Protein AF-A0A7S1V6D3-F1 (afdb_monomer_lite)

Secondary structure (DSSP, 8-state):
--------PPSS-EEEEEE-TTT--EEEEETTSEEEEEEEEEPP--TT---SS---SEEEEEEEEEEGGGT------S-S----PPP-GGGEEEEE-TT-EEEEEETTEEEEEE------S-TT--S----PBPEEEEEEE-SS------------

pLDDT: mean 76.85, std 17.35, range [40.28, 95.44]

Structure (mmCIF, N/CA/C/O backbone):
data_AF-A0A7S1V6D3-F1
#
_entry.id   AF-A0A7S1V6D3-F1
#
loop_
_atom_site.group_PDB
_atom_site.id
_atom_site.type_symbol
_atom_site.label_atom_id
_atom_site.label_alt_id
_atom_site.label_comp_id
_atom_site.label_asym_id
_atom_site.label_entity_id
_atom_site.label_seq_id
_atom_site.pdbx_PDB_ins_code
_atom_site.Cartn_x
_atom_site.Cartn_y
_atom_site.Cartn_z
_atom_site.occupancy
_atom_site.B_iso_or_equiv
_atom_site.auth_seq_id
_atom_site.auth_comp_id
_atom_site.auth_asym_id
_atom_site.auth_atom_id
_atom_site.pdbx_PDB_model_num
ATOM 1 N N . ARG A 1 1 ? 7.021 -23.558 -16.558 1.00 57.34 1 ARG A N 1
ATOM 2 C CA . ARG A 1 1 ? 8.152 -23.437 -15.603 1.00 57.34 1 ARG A CA 1
ATOM 3 C C . ARG A 1 1 ? 7.792 -22.317 -14.635 1.00 57.34 1 ARG A C 1
ATOM 5 O O . ARG A 1 1 ? 7.574 -21.211 -15.111 1.00 57.34 1 ARG A O 1
ATOM 12 N N . VAL A 1 2 ? 7.619 -22.604 -13.343 1.00 55.53 2 VAL A N 1
ATOM 13 C CA . VAL A 1 2 ? 7.344 -21.569 -12.330 1.00 55.53 2 VAL A CA 1
ATOM 14 C C . VAL A 1 2 ? 8.683 -20.955 -11.938 1.00 55.53 2 VAL A C 1
ATOM 16 O O . VAL A 1 2 ? 9.587 -21.674 -11.524 1.00 55.53 2 VAL A O 1
ATOM 19 N N . THR A 1 3 ? 8.836 -19.651 -12.134 1.00 59.78 3 THR A N 1
ATOM 20 C CA . THR A 1 3 ? 9.992 -18.910 -11.628 1.00 59.78 3 THR A CA 1
ATOM 21 C C . THR A 1 3 ? 9.605 -18.365 -10.264 1.00 59.78 3 THR A C 1
ATOM 23 O O . THR A 1 3 ? 8.738 -17.499 -10.181 1.00 59.78 3 THR A O 1
ATOM 26 N N . LEU A 1 4 ? 10.211 -18.899 -9.206 1.00 64.56 4 LEU A N 1
ATOM 27 C CA . LEU A 1 4 ? 10.050 -18.356 -7.861 1.00 64.56 4 LEU A CA 1
ATOM 28 C C . LEU A 1 4 ? 10.872 -17.071 -7.746 1.00 64.56 4 LEU A C 1
ATOM 30 O O . LEU A 1 4 ? 11.988 -16.991 -8.262 1.00 64.56 4 LEU A O 1
ATOM 34 N N . GLN A 1 5 ? 10.300 -16.060 -7.101 1.00 69.81 5 GLN A N 1
ATOM 35 C CA . GLN A 1 5 ? 10.986 -14.821 -6.766 1.00 69.81 5 GLN A CA 1
ATOM 36 C C . GLN A 1 5 ? 10.886 -14.608 -5.268 1.00 69.81 5 GLN A C 1
ATOM 38 O O . GLN A 1 5 ? 9.794 -14.672 -4.707 1.00 69.81 5 GLN A O 1
ATOM 43 N N . THR A 1 6 ? 12.027 -14.334 -4.652 1.00 74.44 6 THR A N 1
ATOM 44 C CA . THR A 1 6 ? 12.107 -14.011 -3.232 1.00 74.44 6 THR A CA 1
ATOM 45 C C . THR A 1 6 ? 12.180 -12.499 -3.079 1.00 74.44 6 THR A C 1
ATOM 47 O O . THR A 1 6 ? 12.893 -11.824 -3.825 1.00 74.44 6 THR A O 1
ATOM 50 N N . LEU A 1 7 ? 11.404 -11.975 -2.137 1.00 78.88 7 LEU A N 1
ATOM 51 C CA . LEU A 1 7 ? 11.513 -10.611 -1.653 1.00 78.88 7 LEU A CA 1
ATOM 52 C C . LEU A 1 7 ? 11.984 -10.689 -0.205 1.00 78.88 7 LEU A C 1
ATOM 54 O O . LEU A 1 7 ? 11.251 -11.196 0.644 1.00 78.88 7 LEU A O 1
ATOM 58 N N . ASP A 1 8 ? 13.175 -10.168 0.059 1.00 80.19 8 ASP A N 1
ATOM 59 C CA . ASP A 1 8 ? 13.669 -10.044 1.422 1.00 80.19 8 ASP A CA 1
ATOM 60 C C . ASP A 1 8 ? 13.019 -8.823 2.065 1.00 80.19 8 ASP A C 1
ATOM 62 O O . ASP A 1 8 ? 13.244 -7.671 1.677 1.00 80.19 8 ASP A O 1
ATOM 66 N N . VAL A 1 9 ? 12.154 -9.098 3.034 1.00 83.06 9 VAL A N 1
ATOM 67 C CA . VAL A 1 9 ? 11.541 -8.080 3.876 1.00 83.06 9 VAL A CA 1
ATOM 68 C C . VAL A 1 9 ? 12.320 -7.988 5.192 1.00 83.06 9 VAL A C 1
ATOM 70 O O . VAL A 1 9 ? 12.867 -8.989 5.648 1.00 83.06 9 VAL A O 1
ATOM 73 N N . PRO A 1 10 ? 12.403 -6.801 5.806 1.00 81.56 10 PRO A N 1
ATOM 74 C CA . PRO A 1 10 ? 13.041 -6.632 7.108 1.00 81.56 10 PRO A CA 1
ATOM 75 C C . PRO A 1 10 ? 12.409 -7.508 8.180 1.00 81.56 10 PRO A C 1
ATOM 77 O O . PRO A 1 10 ? 11.223 -7.837 8.098 1.00 81.56 10 PRO A O 1
ATOM 80 N N . ASP A 1 11 ? 13.184 -7.769 9.230 1.00 80.19 11 ASP A N 1
ATOM 81 C CA . ASP A 1 11 ? 12.716 -8.492 10.404 1.00 80.19 11 ASP A CA 1
ATOM 82 C C . ASP A 1 11 ? 11.461 -7.836 10.995 1.00 80.19 11 ASP A C 1
ATOM 84 O O . ASP A 1 11 ? 11.414 -6.634 11.275 1.00 80.19 11 ASP A O 1
ATOM 88 N N . GLY A 1 12 ? 10.423 -8.648 11.174 1.00 84.94 12 GLY A N 1
ATOM 89 C CA . GLY A 1 12 ? 9.137 -8.214 11.695 1.00 84.94 12 GLY A CA 1
ATOM 90 C C . GLY A 1 12 ? 8.020 -9.187 11.342 1.00 84.94 12 GLY A C 1
ATOM 91 O O . GLY A 1 12 ? 8.140 -10.020 10.446 1.00 84.94 12 GLY A O 1
ATOM 92 N N . VAL A 1 13 ? 6.901 -9.074 12.054 1.00 90.94 13 VAL A N 1
ATOM 93 C CA . VAL A 1 13 ? 5.711 -9.881 11.768 1.00 90.94 13 VAL A CA 1
ATOM 94 C C . VAL A 1 13 ? 4.920 -9.197 10.659 1.00 90.94 13 VAL A C 1
ATOM 96 O O . VAL A 1 13 ? 4.247 -8.195 10.908 1.00 90.94 13 VAL A O 1
ATOM 99 N N . VAL A 1 14 ? 5.011 -9.725 9.438 1.00 91.50 14 VAL A N 1
ATOM 100 C CA . VAL A 1 14 ? 4.145 -9.315 8.326 1.00 91.50 14 VAL A CA 1
ATOM 101 C C . VAL A 1 14 ? 2.735 -9.826 8.605 1.00 91.50 14 VAL A C 1
ATOM 103 O O . VAL A 1 14 ? 2.521 -11.027 8.740 1.00 91.50 14 VAL A O 1
ATOM 106 N N . VAL A 1 15 ? 1.775 -8.908 8.696 1.00 92.31 15 VAL A N 1
ATOM 107 C CA . VAL A 1 15 ? 0.359 -9.221 8.944 1.00 92.31 15 VAL A CA 1
ATOM 108 C C . VAL A 1 15 ? -0.474 -9.176 7.676 1.00 92.31 15 VAL A C 1
ATOM 110 O O . VAL A 1 15 ? -1.540 -9.769 7.640 1.00 92.31 15 VAL A O 1
ATOM 113 N N . ARG A 1 16 ? -0.008 -8.486 6.628 1.00 91.88 16 ARG A N 1
ATOM 114 C CA . ARG A 1 16 ? -0.698 -8.445 5.337 1.00 91.88 16 ARG A CA 1
ATOM 115 C C . ARG A 1 16 ? 0.298 -8.268 4.204 1.00 91.88 16 ARG A C 1
ATOM 117 O O . ARG A 1 16 ? 1.190 -7.425 4.286 1.00 91.88 16 ARG A O 1
ATOM 124 N N . LEU A 1 17 ? 0.092 -9.015 3.124 1.00 92.25 17 LEU A N 1
ATOM 125 C CA . LEU A 1 17 ? 0.798 -8.839 1.861 1.00 92.25 17 LEU A CA 1
ATOM 126 C C . LEU A 1 17 ? -0.218 -8.541 0.758 1.00 92.25 17 LEU A C 1
ATOM 128 O O . LEU A 1 17 ? -1.249 -9.206 0.653 1.00 92.25 17 LEU A O 1
ATOM 132 N N . PHE A 1 18 ? 0.074 -7.547 -0.070 1.00 92.44 18 PHE A N 1
ATOM 133 C CA . PHE A 1 18 ? -0.754 -7.175 -1.210 1.00 92.44 18 PHE A CA 1
ATOM 134 C C . PHE A 1 18 ? 0.120 -6.969 -2.446 1.00 92.44 18 PHE A C 1
ATOM 136 O O . PHE A 1 18 ? 1.219 -6.431 -2.344 1.00 92.44 18 PHE A O 1
ATOM 143 N N . SER A 1 19 ? -0.371 -7.368 -3.620 1.00 91.12 19 SER A N 1
ATOM 144 C CA . SER A 1 19 ? 0.276 -7.072 -4.898 1.00 91.12 19 SER A CA 1
ATOM 145 C C . SER A 1 19 ? -0.739 -6.517 -5.887 1.00 91.12 19 SER A C 1
ATOM 147 O O . SER A 1 19 ? -1.814 -7.089 -6.080 1.00 91.12 19 SER A O 1
ATOM 149 N N . HIS A 1 20 ? -0.403 -5.396 -6.521 1.00 90.31 20 HIS A N 1
ATOM 150 C CA . HIS A 1 20 ? -1.247 -4.814 -7.550 1.00 90.31 20 HIS A CA 1
ATOM 151 C C . HIS A 1 20 ? -1.080 -5.577 -8.875 1.00 90.31 20 HIS A C 1
ATOM 153 O O . HIS A 1 20 ? 0.023 -5.606 -9.419 1.00 90.31 20 HIS A O 1
ATOM 159 N N . PRO A 1 21 ? -2.157 -6.090 -9.494 1.00 85.94 21 PRO A N 1
ATOM 160 C CA . PRO A 1 21 ? -2.048 -6.954 -10.674 1.00 85.94 21 PRO A CA 1
ATOM 161 C C . PRO A 1 21 ? -1.514 -6.243 -11.930 1.00 85.94 21 PRO A C 1
ATOM 163 O O . PRO A 1 21 ? -0.883 -6.872 -12.769 1.00 85.94 21 PRO A O 1
ATOM 166 N N . GLY A 1 22 ? -1.770 -4.937 -12.073 1.00 85.44 22 GLY A N 1
ATOM 167 C CA . GLY A 1 22 ? -1.312 -4.137 -13.221 1.00 85.44 22 GLY A CA 1
ATOM 168 C C . GLY A 1 22 ? 0.126 -3.612 -13.115 1.00 85.44 22 GLY A C 1
ATOM 169 O O . GLY A 1 22 ? 0.916 -3.809 -14.027 1.00 85.44 22 GLY A O 1
ATOM 170 N N . THR A 1 23 ? 0.471 -2.926 -12.021 1.00 84.88 23 THR A N 1
ATOM 171 C CA . THR A 1 23 ? 1.803 -2.334 -11.801 1.00 84.88 23 THR A CA 1
ATOM 172 C C . THR A 1 23 ? 2.814 -3.306 -11.190 1.00 84.88 23 THR A C 1
ATOM 174 O O . THR A 1 23 ? 4.004 -3.014 -11.179 1.00 84.88 23 THR A O 1
ATOM 177 N N . GLY A 1 24 ? 2.352 -4.430 -10.631 1.00 86.19 24 GLY A N 1
ATOM 178 C CA . GLY A 1 24 ? 3.170 -5.378 -9.878 1.00 86.19 24 GLY A CA 1
ATOM 179 C C . GLY A 1 24 ? 3.701 -4.839 -8.544 1.00 86.19 24 GLY A C 1
ATOM 180 O O . GLY A 1 24 ? 4.481 -5.529 -7.900 1.00 86.19 24 GLY A O 1
ATOM 181 N N . LEU A 1 25 ? 3.283 -3.641 -8.112 1.00 89.69 25 LEU A N 1
ATOM 182 C CA . LEU A 1 25 ? 3.631 -3.062 -6.811 1.00 89.69 25 LEU A CA 1
ATOM 183 C C . LEU A 1 25 ? 3.277 -4.037 -5.686 1.00 89.69 25 LEU A C 1
ATOM 185 O O . LEU A 1 25 ? 2.115 -4.426 -5.564 1.00 89.69 25 LEU A O 1
ATOM 189 N N . VAL A 1 26 ? 4.254 -4.385 -4.855 1.00 92.56 26 VAL A N 1
ATOM 190 C CA . VAL A 1 26 ? 4.052 -5.192 -3.648 1.00 92.56 26 VAL A CA 1
ATOM 191 C C . VAL A 1 26 ? 4.018 -4.282 -2.429 1.00 92.56 26 VAL A C 1
ATOM 193 O O . VAL A 1 26 ? 4.784 -3.327 -2.336 1.00 92.56 26 VAL A O 1
ATOM 196 N N . VAL A 1 27 ? 3.127 -4.579 -1.490 1.00 93.94 27 VAL A N 1
ATOM 197 C CA . VAL A 1 27 ? 2.996 -3.881 -0.211 1.00 93.94 27 VAL A CA 1
ATOM 198 C C . VAL A 1 27 ? 3.001 -4.910 0.908 1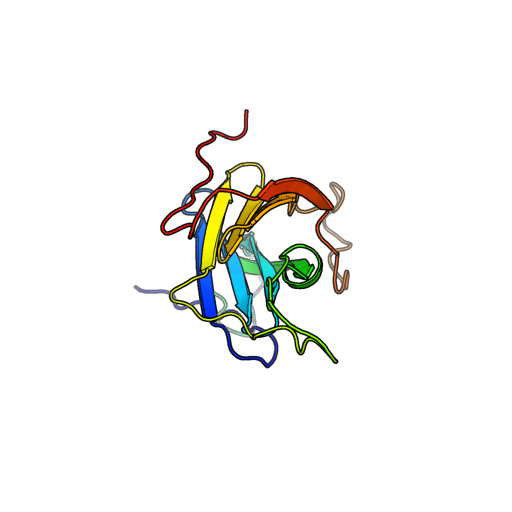.00 93.94 27 VAL A C 1
ATOM 200 O O . VAL A 1 27 ? 2.191 -5.837 0.893 1.00 93.94 27 VAL A O 1
ATOM 203 N N . ALA A 1 28 ? 3.894 -4.735 1.876 1.00 93.81 28 ALA A N 1
ATOM 204 C CA . ALA A 1 28 ? 3.952 -5.520 3.101 1.00 93.81 28 ALA A CA 1
ATOM 205 C C . ALA A 1 28 ? 3.575 -4.631 4.289 1.00 93.81 28 ALA A C 1
ATOM 207 O O . ALA A 1 28 ? 4.208 -3.601 4.516 1.00 93.81 28 ALA A O 1
ATOM 208 N N . MET A 1 29 ? 2.553 -5.031 5.040 1.00 93.00 29 MET A N 1
ATOM 209 C CA . MET A 1 29 ? 2.161 -4.393 6.293 1.00 93.00 29 MET A CA 1
ATOM 210 C C . MET A 1 29 ? 2.622 -5.239 7.463 1.00 93.00 29 MET A C 1
ATOM 212 O O . MET A 1 29 ? 2.412 -6.453 7.490 1.00 93.00 29 MET A O 1
ATOM 216 N N . PHE A 1 30 ? 3.210 -4.579 8.444 1.00 92.56 30 PHE A N 1
ATOM 217 C CA . PHE A 1 30 ? 3.779 -5.181 9.633 1.00 92.56 30 PHE A CA 1
ATOM 218 C C . PHE A 1 30 ? 2.875 -4.940 10.845 1.00 92.56 30 PHE A C 1
ATOM 220 O O . PHE A 1 30 ? 2.135 -3.957 10.918 1.00 92.56 30 PHE A O 1
ATOM 227 N N . ALA A 1 31 ? 2.949 -5.834 11.833 1.00 90.44 31 ALA A N 1
ATOM 228 C CA . ALA A 1 31 ? 2.160 -5.752 13.065 1.00 90.44 31 ALA A CA 1
ATOM 229 C C . ALA A 1 31 ? 2.402 -4.449 13.851 1.00 90.44 31 ALA A C 1
ATOM 231 O O . ALA A 1 31 ? 1.520 -3.985 14.568 1.00 90.44 31 ALA A O 1
ATOM 232 N N . ASN A 1 32 ? 3.573 -3.827 13.690 1.00 87.94 32 ASN A N 1
ATOM 233 C CA . ASN A 1 32 ? 3.913 -2.532 14.288 1.00 87.94 32 ASN A CA 1
ATOM 234 C C . ASN A 1 32 ? 3.274 -1.328 13.560 1.00 87.94 32 ASN A C 1
ATOM 236 O O . ASN A 1 32 ? 3.588 -0.183 13.875 1.00 87.94 32 ASN A O 1
ATOM 240 N N . GLY A 1 33 ? 2.418 -1.562 12.563 1.00 88.25 33 GLY A N 1
ATOM 241 C CA . GLY A 1 33 ? 1.748 -0.505 11.815 1.00 88.25 33 GLY A CA 1
ATOM 242 C C . GLY A 1 33 ? 2.590 0.137 10.720 1.00 88.25 33 GLY A C 1
ATOM 243 O O . GLY A 1 33 ? 2.194 1.176 10.192 1.00 88.25 33 GLY A O 1
ATOM 244 N N . GLU A 1 34 ? 3.741 -0.440 10.387 1.00 91.06 34 GLU A N 1
ATOM 245 C CA . GLU A 1 34 ? 4.549 -0.012 9.253 1.00 91.06 34 GLU A CA 1
ATOM 246 C C . GLU A 1 34 ? 4.079 -0.696 7.962 1.00 91.06 34 GLU A C 1
ATOM 248 O O . GLU A 1 34 ? 3.881 -1.905 7.927 1.00 91.06 34 GLU A O 1
ATOM 253 N N . CYS A 1 35 ? 3.937 0.065 6.883 1.00 92.62 35 CYS A N 1
ATOM 254 C CA . CYS A 1 35 ? 3.757 -0.427 5.521 1.00 92.62 35 CYS A CA 1
ATOM 255 C C . CYS A 1 35 ? 5.042 -0.183 4.733 1.00 92.62 35 CYS A C 1
ATOM 257 O O . CYS A 1 35 ? 5.570 0.927 4.745 1.00 92.62 35 CYS A O 1
ATOM 259 N N . ARG A 1 36 ? 5.519 -1.180 3.990 1.00 93.12 36 ARG A N 1
ATOM 260 C CA . ARG A 1 36 ? 6.605 -1.027 3.015 1.00 93.12 36 ARG A CA 1
ATOM 261 C C . ARG A 1 36 ? 6.129 -1.393 1.633 1.00 93.12 36 ARG A C 1
ATOM 263 O O . ARG A 1 36 ? 5.398 -2.365 1.462 1.00 93.12 36 ARG A O 1
ATOM 270 N N . THR A 1 37 ? 6.567 -0.621 0.655 1.00 92.75 37 THR A N 1
ATOM 271 C CA . THR A 1 37 ? 6.239 -0.840 -0.750 1.00 92.75 37 THR A CA 1
ATOM 272 C C . THR A 1 37 ? 7.467 -1.285 -1.530 1.00 92.75 37 THR A C 1
ATOM 274 O O . THR A 1 37 ? 8.591 -0.925 -1.182 1.00 92.75 37 THR A O 1
ATOM 277 N N . TYR A 1 38 ? 7.254 -2.085 -2.571 1.00 90.69 38 TYR A N 1
ATOM 278 C CA . TYR A 1 38 ? 8.308 -2.655 -3.398 1.00 90.69 38 TYR A CA 1
ATOM 279 C C . TYR A 1 38 ? 7.906 -2.626 -4.869 1.00 90.69 38 TYR A C 1
ATOM 281 O O . TYR A 1 38 ? 6.860 -3.155 -5.257 1.00 90.69 38 TYR A O 1
ATOM 289 N N . PHE A 1 39 ? 8.750 -2.020 -5.697 1.00 87.00 39 PHE A N 1
ATOM 290 C CA . PHE A 1 39 ? 8.509 -1.853 -7.125 1.00 87.00 39 PHE A CA 1
ATOM 291 C C . PHE A 1 39 ? 9.210 -2.944 -7.931 1.00 87.00 39 PHE A C 1
ATOM 293 O O . PHE A 1 39 ? 10.399 -3.186 -7.707 1.00 87.00 39 PHE A O 1
ATOM 300 N N . PRO A 1 40 ? 8.528 -3.588 -8.889 1.00 84.69 40 PRO A N 1
ATOM 301 C CA . PRO A 1 40 ? 9.188 -4.509 -9.797 1.00 84.69 40 PRO A CA 1
ATOM 302 C C . PRO A 1 40 ? 9.970 -3.723 -10.856 1.00 84.69 40 PRO A C 1
ATOM 304 O O . PRO A 1 40 ? 9.396 -2.956 -11.626 1.00 84.69 40 PRO A O 1
ATOM 307 N N . ARG A 1 41 ? 11.280 -3.951 -10.951 1.00 78.25 41 ARG A N 1
ATOM 308 C CA . ARG A 1 41 ? 12.106 -3.499 -12.078 1.00 78.25 41 ARG A CA 1
ATOM 309 C C . ARG A 1 41 ? 12.455 -4.692 -12.959 1.00 78.25 41 ARG A C 1
ATOM 311 O O . ARG A 1 41 ? 12.988 -5.673 -12.436 1.00 78.25 41 ARG A O 1
ATOM 318 N N . PRO A 1 42 ? 12.180 -4.646 -14.272 1.00 74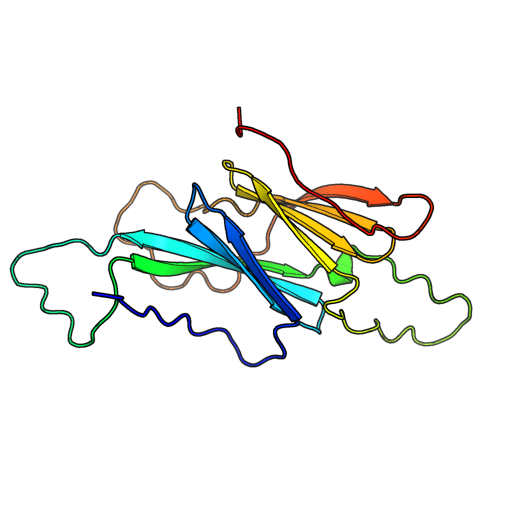.06 42 PRO A N 1
ATOM 319 C CA . PRO A 1 42 ? 12.636 -5.679 -15.191 1.00 74.06 42 PRO A CA 1
ATOM 320 C C . PRO A 1 42 ? 14.153 -5.823 -15.110 1.00 74.06 42 PRO A C 1
ATOM 322 O O . PRO A 1 42 ? 14.878 -4.828 -15.126 1.00 74.06 42 PRO A O 1
ATOM 325 N N . THR A 1 43 ? 14.637 -7.056 -15.026 1.00 68.81 43 THR A N 1
ATOM 326 C CA . THR A 1 43 ? 16.070 -7.319 -15.143 1.00 68.81 43 THR A CA 1
ATOM 327 C C . THR A 1 43 ? 16.467 -7.137 -16.614 1.00 68.81 43 THR A C 1
ATOM 329 O O . THR A 1 43 ? 15.919 -7.855 -17.456 1.00 68.81 43 THR A O 1
ATOM 332 N N . PRO A 1 44 ? 17.380 -6.210 -16.965 1.00 63.97 44 PRO A N 1
ATOM 333 C CA . PRO A 1 44 ? 17.796 -6.050 -18.350 1.00 63.97 44 PRO A CA 1
ATOM 334 C C . PRO A 1 44 ? 18.482 -7.328 -18.838 1.00 63.97 44 PRO A C 1
ATOM 336 O O . PRO A 1 44 ? 19.419 -7.826 -18.214 1.00 63.97 44 PRO A O 1
ATOM 339 N N . ALA A 1 45 ? 18.014 -7.861 -19.966 1.00 55.41 45 ALA A N 1
ATOM 340 C CA . ALA A 1 45 ? 18.644 -8.985 -20.645 1.00 55.41 45 ALA A CA 1
ATOM 341 C C . ALA A 1 45 ? 19.860 -8.480 -21.436 1.00 55.41 45 ALA A C 1
ATOM 343 O O . ALA A 1 45 ? 19.804 -8.351 -22.655 1.00 55.41 45 ALA A O 1
ATOM 344 N N . GLN A 1 46 ? 20.946 -8.121 -20.750 1.00 55.97 46 GLN A N 1
ATOM 345 C CA . GLN A 1 46 ? 22.194 -7.775 -21.432 1.00 55.97 46 GLN A CA 1
ATOM 346 C C . GLN A 1 46 ? 23.025 -9.039 -21.710 1.00 55.97 46 GLN A C 1
ATOM 348 O O . GLN A 1 46 ? 23.234 -9.841 -20.792 1.00 55.97 46 GLN A O 1
ATOM 353 N N . PRO A 1 47 ? 23.529 -9.230 -22.944 1.00 47.97 47 PRO A N 1
ATOM 354 C CA . PRO A 1 47 ? 24.463 -10.309 -23.243 1.00 47.97 47 PRO A CA 1
ATOM 355 C C . PRO A 1 47 ? 25.749 -10.107 -22.426 1.00 47.97 47 PRO A C 1
ATOM 357 O O . PRO A 1 47 ? 26.406 -9.078 -22.539 1.00 47.97 47 PRO A O 1
ATOM 360 N N . GLY A 1 48 ? 26.078 -11.078 -21.569 1.00 56.81 48 GLY A N 1
ATOM 361 C CA . GLY A 1 48 ? 27.237 -11.033 -20.664 1.00 56.81 48 GLY A CA 1
ATOM 362 C C . GLY A 1 48 ? 26.899 -10.752 -19.197 1.00 56.81 48 GLY A C 1
ATOM 363 O O . GLY A 1 48 ? 27.716 -11.038 -18.326 1.00 56.81 48 GLY A O 1
ATOM 364 N N . ASN A 1 49 ? 25.681 -10.292 -18.890 1.00 51.75 49 ASN A N 1
ATOM 365 C CA . ASN A 1 49 ? 25.228 -10.122 -17.511 1.00 51.75 49 ASN A CA 1
ATOM 366 C C . ASN A 1 49 ? 24.696 -11.460 -16.968 1.00 51.75 49 ASN A C 1
ATOM 368 O O . ASN A 1 49 ? 23.493 -11.669 -16.796 1.00 51.75 49 ASN A O 1
ATOM 372 N N . VAL A 1 50 ? 25.611 -12.414 -16.766 1.00 49.22 50 VAL A N 1
ATOM 373 C CA . VAL A 1 50 ? 25.325 -13.653 -16.037 1.00 49.22 50 VAL A CA 1
ATOM 374 C C . VAL A 1 50 ? 25.200 -13.265 -14.573 1.00 49.22 50 VAL A C 1
ATOM 376 O O . VAL A 1 50 ? 26.183 -13.194 -13.838 1.00 49.22 50 VAL A O 1
ATOM 379 N N . LEU A 1 51 ? 23.978 -12.950 -14.158 1.00 52.06 51 LEU A N 1
ATOM 380 C CA . LEU A 1 51 ? 23.687 -12.749 -12.750 1.00 52.06 51 LEU A CA 1
ATOM 381 C C . LEU A 1 51 ? 24.111 -14.003 -11.984 1.00 52.06 51 LEU A C 1
ATOM 383 O O . LEU A 1 51 ? 23.670 -15.108 -12.293 1.00 52.06 51 LEU A O 1
ATOM 387 N N . SER A 1 52 ? 24.970 -13.815 -10.985 1.00 50.19 52 SER A N 1
ATOM 388 C CA . SER A 1 52 ? 25.557 -14.879 -10.164 1.00 50.19 52 SER A CA 1
ATOM 389 C C . SER A 1 52 ? 24.534 -15.658 -9.327 1.00 50.19 52 SER A C 1
ATOM 391 O O . SER A 1 52 ? 24.883 -16.670 -8.725 1.00 50.19 52 SER A O 1
ATOM 393 N N . ALA A 1 53 ? 23.272 -15.221 -9.301 1.00 50.53 53 ALA A N 1
ATOM 394 C CA . ALA A 1 53 ? 22.180 -15.879 -8.601 1.00 50.53 53 ALA A CA 1
ATOM 395 C C . ALA A 1 53 ? 20.872 -15.825 -9.419 1.00 50.53 53 ALA A C 1
ATOM 397 O O . ALA A 1 53 ? 20.642 -14.861 -10.160 1.00 50.53 53 ALA A O 1
ATOM 398 N N . PRO A 1 54 ? 19.998 -16.842 -9.290 1.00 51.88 54 PRO A N 1
ATOM 399 C CA . PRO A 1 54 ? 18.752 -16.953 -10.039 1.00 51.88 54 PRO A CA 1
ATOM 400 C C . PRO A 1 54 ? 17.702 -15.973 -9.503 1.00 51.88 54 PRO A C 1
ATOM 402 O O . PRO A 1 54 ? 16.778 -16.344 -8.786 1.00 51.88 54 PRO A O 1
ATOM 405 N N . PHE A 1 55 ? 17.822 -14.702 -9.866 1.00 58.41 55 PHE A N 1
ATOM 406 C CA . PHE A 1 55 ? 16.735 -13.748 -9.690 1.00 58.41 55 PHE A CA 1
ATOM 407 C C . PHE A 1 55 ? 15.765 -13.902 -10.863 1.00 58.41 55 PHE A C 1
ATOM 409 O O . PHE A 1 55 ? 16.183 -14.044 -12.012 1.00 58.41 55 PHE A O 1
ATOM 416 N N . GLY A 1 56 ? 14.460 -13.941 -10.583 1.00 61.22 56 GLY A N 1
ATOM 417 C CA . GLY A 1 56 ? 13.443 -14.054 -11.629 1.00 61.22 56 GLY A CA 1
ATOM 418 C C . GLY A 1 56 ? 13.411 -12.854 -12.589 1.00 61.22 56 GLY A C 1
ATOM 419 O O . GLY A 1 56 ? 14.321 -12.032 -12.649 1.00 61.22 56 GLY A O 1
ATOM 420 N N . ARG A 1 57 ? 12.320 -12.717 -13.351 1.00 66.56 57 ARG A N 1
ATOM 421 C CA . ARG A 1 57 ? 12.176 -11.680 -14.400 1.00 66.56 57 ARG A CA 1
ATOM 422 C C . ARG A 1 57 ? 12.293 -10.233 -13.894 1.00 66.56 57 ARG A C 1
ATOM 424 O O . ARG A 1 57 ? 12.562 -9.331 -14.682 1.00 66.56 57 ARG A O 1
ATOM 431 N N . PHE A 1 58 ? 12.088 -10.030 -12.599 1.00 73.06 58 PHE A N 1
ATOM 432 C CA . PHE A 1 58 ? 12.098 -8.734 -11.933 1.00 73.06 58 PHE A CA 1
ATOM 433 C C . PHE A 1 58 ? 13.023 -8.735 -10.717 1.00 73.06 58 PHE A C 1
ATOM 435 O O . PHE A 1 58 ? 13.176 -9.756 -10.040 1.00 73.06 58 PHE A O 1
ATOM 442 N N . ARG A 1 59 ? 13.568 -7.559 -10.412 1.00 77.88 59 ARG A N 1
ATOM 443 C CA . ARG A 1 59 ? 14.152 -7.217 -9.117 1.00 77.88 59 ARG A CA 1
ATOM 444 C C . ARG A 1 59 ? 13.195 -6.310 -8.361 1.00 77.88 59 ARG A C 1
ATOM 446 O O . ARG A 1 59 ? 12.604 -5.414 -8.958 1.00 77.88 59 ARG A O 1
ATOM 453 N N . TRP A 1 60 ? 13.065 -6.533 -7.062 1.00 80.81 60 TRP A N 1
ATOM 454 C CA . TRP A 1 60 ? 12.272 -5.673 -6.197 1.00 80.81 60 TRP A CA 1
ATOM 455 C C . TRP A 1 60 ? 13.115 -4.498 -5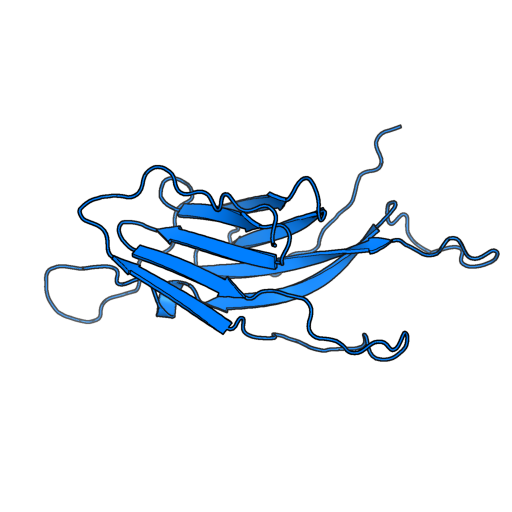.722 1.00 80.81 60 TRP A C 1
ATOM 457 O O . TRP A 1 60 ? 14.210 -4.686 -5.197 1.00 80.81 60 TRP A O 1
ATOM 467 N N . ILE A 1 61 ? 12.604 -3.290 -5.917 1.00 84.12 61 ILE A N 1
ATOM 468 C CA . ILE A 1 61 ? 13.221 -2.057 -5.437 1.00 84.12 61 ILE A CA 1
ATOM 469 C C . ILE A 1 61 ? 12.424 -1.570 -4.241 1.00 84.12 61 ILE A C 1
ATOM 471 O O . ILE A 1 61 ? 11.199 -1.477 -4.321 1.00 84.12 61 ILE A O 1
ATOM 475 N N . ASN A 1 62 ? 13.120 -1.242 -3.155 1.00 85.56 62 ASN A N 1
ATOM 476 C CA . ASN A 1 62 ? 12.506 -0.619 -1.990 1.00 85.56 62 ASN A CA 1
ATOM 477 C C . ASN A 1 62 ? 11.837 0.697 -2.400 1.00 85.56 62 ASN A C 1
ATOM 479 O O . ASN A 1 62 ? 12.471 1.579 -2.970 1.00 85.56 62 ASN A O 1
ATOM 483 N N . GLY A 1 63 ? 10.544 0.795 -2.124 1.00 88.00 63 GLY A N 1
ATOM 484 C CA . GLY A 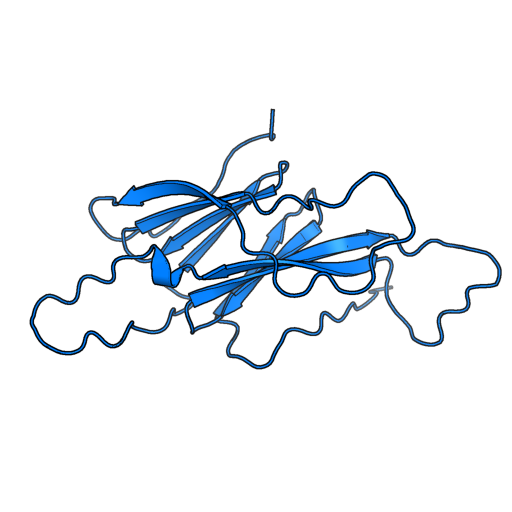1 63 ? 9.749 1.994 -2.313 1.00 88.00 63 GLY A CA 1
ATOM 485 C C . GLY A 1 63 ? 9.618 2.794 -1.021 1.00 88.00 63 GLY A C 1
ATOM 486 O O . GLY A 1 63 ? 10.528 2.866 -0.197 1.00 88.00 63 GLY A O 1
ATOM 487 N N . ALA A 1 64 ? 8.442 3.385 -0.840 1.00 90.44 64 ALA A N 1
ATOM 488 C CA . ALA A 1 64 ? 8.093 4.128 0.356 1.00 90.44 64 ALA A CA 1
ATOM 489 C C . ALA A 1 64 ? 7.825 3.220 1.571 1.00 90.44 64 ALA A C 1
ATOM 491 O O . ALA A 1 64 ? 7.278 2.116 1.446 1.00 90.44 64 ALA A O 1
ATOM 492 N N . THR A 1 65 ? 8.146 3.756 2.746 1.00 91.50 65 THR A N 1
ATOM 493 C CA . THR A 1 65 ? 7.742 3.287 4.070 1.00 91.50 65 THR A CA 1
ATOM 494 C C . THR A 1 65 ? 6.660 4.217 4.623 1.00 91.50 65 THR A C 1
ATOM 496 O O . THR A 1 65 ? 6.775 5.436 4.534 1.00 91.50 65 THR A O 1
ATOM 499 N N . VAL A 1 66 ? 5.612 3.660 5.223 1.00 91.38 66 VAL A N 1
ATOM 500 C CA . VAL A 1 66 ? 4.506 4.412 5.829 1.00 91.38 66 VAL A CA 1
ATOM 501 C C . VAL A 1 66 ? 4.310 3.946 7.258 1.00 91.38 66 VAL A C 1
ATOM 503 O O . VAL A 1 66 ? 4.140 2.756 7.495 1.00 91.38 66 VAL A O 1
ATOM 506 N N . LYS A 1 67 ? 4.283 4.865 8.219 1.00 90.62 67 LYS A N 1
ATOM 507 C CA . LYS A 1 67 ? 3.947 4.545 9.610 1.00 90.62 67 LYS A CA 1
ATOM 508 C C . LYS A 1 67 ? 2.460 4.782 9.846 1.00 90.62 67 LYS A C 1
ATOM 510 O O . LYS A 1 67 ? 2.057 5.799 10.398 1.00 90.62 67 LYS A O 1
ATOM 515 N N . CYS A 1 68 ? 1.620 3.840 9.429 1.00 88.25 68 CYS A N 1
ATOM 516 C CA . CYS A 1 68 ? 0.162 3.962 9.518 1.00 88.25 68 CYS A CA 1
ATOM 517 C C . CYS A 1 68 ? -0.326 4.204 10.955 1.00 88.25 68 CYS A C 1
ATOM 519 O O . CYS A 1 68 ? -1.297 4.924 11.162 1.00 88.25 68 CYS A O 1
ATOM 521 N N . GLN A 1 69 ? 0.386 3.678 11.954 1.00 84.88 69 GLN A N 1
ATOM 522 C CA . GLN A 1 69 ? 0.114 3.920 13.375 1.00 84.88 69 GLN A CA 1
ATOM 523 C C . GLN A 1 69 ? 0.184 5.396 13.813 1.00 84.88 69 GLN A C 1
ATOM 525 O O . GLN A 1 69 ? -0.245 5.726 14.917 1.00 84.88 69 GLN A O 1
ATOM 530 N N . GLU A 1 70 ? 0.782 6.287 13.020 1.00 84.62 70 GLU A N 1
ATOM 531 C CA . GLU A 1 70 ? 0.795 7.732 13.294 1.00 84.62 70 GLU A CA 1
ATOM 532 C C . GLU A 1 70 ? -0.528 8.402 12.904 1.00 84.62 70 GLU A C 1
ATOM 534 O O . GLU A 1 70 ? -0.853 9.457 13.437 1.00 84.62 70 GLU A O 1
ATOM 539 N N . TYR A 1 71 ? -1.311 7.761 12.034 1.00 83.00 71 TYR A N 1
ATOM 540 C CA . TYR A 1 71 ? -2.537 8.319 11.463 1.00 83.00 71 TYR A CA 1
ATOM 541 C C . TYR A 1 71 ? -3.802 7.594 11.916 1.00 83.00 71 TYR A C 1
ATOM 543 O O . TYR A 1 71 ? -4.892 8.153 11.825 1.00 83.00 71 TYR A O 1
ATOM 551 N N . VAL A 1 72 ? -3.683 6.353 12.397 1.00 78.12 72 VAL A N 1
ATOM 552 C CA . VAL A 1 72 ? -4.837 5.619 12.914 1.00 78.12 72 VAL A CA 1
ATOM 553 C C . VAL A 1 72 ? -5.023 5.902 14.396 1.00 78.12 72 VAL A C 1
ATOM 555 O O . VAL A 1 72 ? -4.219 5.485 15.232 1.00 78.12 72 VAL A O 1
ATOM 558 N N . VAL A 1 73 ? -6.124 6.576 14.716 1.00 68.25 73 VAL A N 1
ATOM 559 C CA . VAL A 1 73 ? -6.575 6.775 16.091 1.00 68.25 73 VAL A CA 1
ATOM 560 C C . VAL A 1 73 ? -7.159 5.456 16.589 1.00 68.25 73 VAL A C 1
ATOM 562 O O . VAL A 1 73 ? -8.291 5.100 16.276 1.00 68.25 73 VAL A O 1
ATOM 565 N N . CYS A 1 74 ? -6.379 4.701 17.360 1.00 56.59 74 CYS A N 1
ATOM 566 C CA . CYS A 1 74 ? -6.933 3.607 18.148 1.00 56.59 74 CYS A CA 1
ATOM 567 C C . CYS A 1 74 ? -7.644 4.243 19.339 1.00 56.59 74 CYS A C 1
ATOM 569 O O . CYS A 1 74 ? -6.986 4.621 20.299 1.00 56.59 74 CYS A O 1
ATOM 571 N N . SER A 1 75 ? -8.966 4.394 19.289 1.00 51.06 75 SER A N 1
ATOM 572 C CA . SER A 1 75 ? -9.715 4.855 20.455 1.00 51.06 75 SER A CA 1
ATOM 573 C C . SER A 1 75 ? -9.625 3.794 21.558 1.00 51.06 75 SER A C 1
ATOM 575 O O . SER A 1 75 ? -10.396 2.829 21.561 1.00 51.06 75 SER A O 1
ATOM 577 N N . SER A 1 76 ? -8.692 3.937 22.498 1.00 48.28 76 SER A N 1
ATOM 578 C CA . SER A 1 76 ? -8.877 3.367 23.829 1.00 48.28 76 SER A CA 1
ATOM 579 C C . SER A 1 76 ? -9.705 4.377 24.603 1.00 48.28 76 SER A C 1
ATOM 581 O O . SER A 1 76 ? -9.227 5.394 25.091 1.00 48.28 76 SER A O 1
ATOM 583 N N . SER A 1 77 ? -10.999 4.105 24.730 1.00 46.75 77 SER A N 1
ATOM 584 C CA . SER A 1 77 ? -11.727 4.660 25.862 1.00 46.75 77 SER A CA 1
ATOM 585 C C . SER A 1 77 ? -10.956 4.287 27.138 1.00 46.75 77 SER A C 1
ATOM 587 O O . SER A 1 77 ? -10.721 3.101 27.359 1.00 46.75 77 SER A O 1
ATOM 589 N N . SER A 1 78 ? -10.597 5.313 27.917 1.00 42.62 78 SER A N 1
ATOM 590 C CA . SER A 1 78 ? -9.989 5.338 29.261 1.00 42.62 78 SER A CA 1
ATOM 591 C C . SER A 1 78 ? -8.456 5.222 29.399 1.00 42.62 78 SER A C 1
ATOM 593 O O . SER A 1 78 ? -7.897 4.135 29.453 1.00 42.62 78 SER A O 1
ATOM 595 N N . SER A 1 79 ? -7.848 6.401 29.611 1.00 45.47 79 SER A N 1
ATOM 596 C CA . SER A 1 79 ? -6.834 6.738 30.633 1.00 45.47 79 SER A CA 1
ATOM 597 C C . SER A 1 79 ? -5.536 5.919 30.736 1.00 45.47 79 SER A C 1
ATOM 599 O O . SER A 1 79 ? -5.529 4.827 31.293 1.00 45.47 79 SER A O 1
ATOM 601 N N . GLY A 1 80 ? -4.418 6.585 30.410 1.00 46.03 80 GLY A N 1
ATOM 602 C CA . GLY A 1 80 ? -3.071 6.288 30.921 1.00 46.03 80 GLY A CA 1
ATOM 603 C C . GLY A 1 80 ? -2.228 5.406 30.001 1.00 46.03 80 GLY A C 1
ATOM 604 O O . GLY A 1 80 ? -2.530 4.234 29.846 1.00 46.03 80 GLY A O 1
ATOM 605 N N . ASN A 1 81 ? -1.165 5.981 29.418 1.00 48.66 81 ASN A N 1
ATOM 606 C CA . ASN A 1 81 ? -0.209 5.326 28.510 1.00 48.66 81 ASN A CA 1
ATOM 607 C C . ASN A 1 81 ? -0.874 4.384 27.493 1.00 48.66 81 ASN A C 1
ATOM 609 O O . ASN A 1 81 ? -0.801 3.164 27.619 1.00 48.66 81 ASN A O 1
ATOM 613 N N . GLU A 1 82 ? -1.509 4.960 26.468 1.00 53.06 82 GLU A N 1
ATOM 614 C CA . GLU A 1 82 ? -2.057 4.189 25.350 1.00 53.06 82 GLU A CA 1
ATOM 615 C C . GLU A 1 82 ? -0.925 3.494 24.580 1.00 53.06 82 GLU A C 1
ATOM 617 O O . GLU A 1 82 ? -0.294 4.054 23.681 1.00 53.06 82 GLU A O 1
ATOM 622 N N . GLU A 1 83 ? -0.654 2.248 24.948 1.00 55.75 83 GLU A N 1
ATOM 623 C CA . GLU A 1 83 ? 0.161 1.347 24.155 1.00 55.75 83 GLU A CA 1
ATOM 624 C C . GLU A 1 83 ? -0.580 1.112 22.829 1.00 55.75 83 GLU A C 1
ATOM 626 O O . GLU A 1 83 ? -1.670 0.528 22.797 1.00 55.75 83 GLU A O 1
ATOM 631 N N . LYS A 1 84 ? -0.037 1.643 21.723 1.00 65.19 84 LYS A N 1
ATOM 632 C CA . LYS A 1 84 ? -0.649 1.501 20.395 1.00 65.19 84 LYS A CA 1
ATOM 633 C C . LYS A 1 84 ? -0.818 0.013 20.094 1.00 65.19 84 LYS A C 1
ATOM 635 O O . LYS A 1 84 ? 0.165 -0.714 19.962 1.00 65.19 84 LYS A O 1
ATOM 640 N N . LYS A 1 85 ? -2.069 -0.448 19.997 1.00 69.94 85 LYS A N 1
ATOM 641 C CA . LYS A 1 85 ? -2.364 -1.865 19.751 1.00 69.94 85 LYS A CA 1
ATOM 642 C C . LYS A 1 85 ? -1.739 -2.303 18.422 1.00 69.94 85 LYS A C 1
ATOM 644 O O . LYS A 1 85 ? -1.920 -1.603 17.423 1.00 69.94 85 LYS A O 1
ATOM 649 N N . PRO A 1 86 ? -1.066 -3.467 18.379 1.00 76.38 86 PRO A N 1
ATOM 650 C CA . PRO A 1 86 ? -0.500 -3.972 17.141 1.00 76.38 86 PRO A CA 1
ATOM 651 C C . PRO A 1 86 ? -1.608 -4.253 16.126 1.00 76.38 86 PRO A C 1
ATOM 653 O O . PRO A 1 86 ? -2.714 -4.679 16.477 1.00 76.38 86 PRO A O 1
ATOM 656 N N . PHE A 1 87 ? -1.287 -4.042 14.856 1.00 80.38 87 PHE A N 1
ATOM 657 C CA . PHE A 1 87 ? -2.150 -4.411 13.747 1.00 80.38 87 PHE A CA 1
ATOM 658 C C . PHE A 1 87 ? -2.294 -5.934 13.693 1.00 80.38 87 PHE A C 1
ATOM 660 O O . PHE A 1 87 ? -1.349 -6.681 13.951 1.00 80.38 87 PHE A O 1
ATOM 667 N N . ARG A 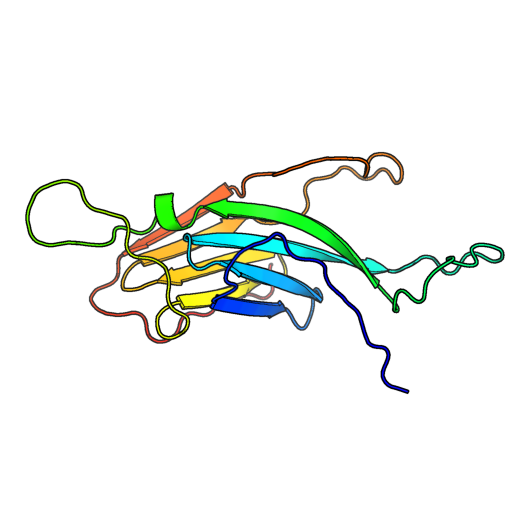1 88 ? -3.496 -6.391 13.346 1.00 79.25 88 ARG A N 1
ATOM 668 C CA . ARG A 1 88 ? -3.831 -7.803 13.126 1.00 79.25 88 ARG A CA 1
ATOM 669 C C . ARG A 1 88 ? -4.459 -7.942 11.743 1.00 79.25 88 ARG A C 1
ATOM 671 O O . ARG A 1 88 ? -5.191 -7.039 11.334 1.00 79.25 88 ARG A O 1
ATOM 678 N N . ASP A 1 89 ? -4.173 -9.050 11.058 1.00 73.31 89 ASP A N 1
ATOM 679 C CA . ASP A 1 89 ? -4.583 -9.300 9.664 1.00 73.31 89 ASP A CA 1
ATOM 680 C C . ASP A 1 89 ? -6.093 -9.077 9.453 1.00 73.31 89 ASP A C 1
ATOM 682 O O . ASP A 1 89 ? -6.499 -8.322 8.572 1.00 73.31 89 ASP A O 1
ATOM 686 N N . ASP A 1 90 ? -6.924 -9.602 10.359 1.00 75.56 90 ASP A N 1
ATOM 687 C CA . ASP A 1 90 ? -8.391 -9.590 10.243 1.00 75.56 90 ASP A CA 1
ATOM 688 C C . ASP A 1 90 ? -9.030 -8.193 10.143 1.00 75.56 90 ASP A C 1
ATOM 690 O O . ASP A 1 90 ? -10.183 -8.063 9.728 1.00 75.56 90 ASP A O 1
ATOM 694 N N . ASN A 1 91 ? -8.307 -7.141 10.534 1.00 80.19 91 ASN A N 1
ATOM 695 C CA . ASN A 1 91 ? -8.844 -5.786 10.654 1.00 80.19 91 ASN A CA 1
ATOM 696 C C . ASN A 1 91 ? -8.124 -4.757 9.777 1.00 80.19 91 ASN A C 1
ATOM 698 O O . ASN A 1 91 ? -8.448 -3.572 9.874 1.00 80.19 91 ASN A O 1
ATOM 702 N N . VAL A 1 92 ? -7.154 -5.172 8.953 1.00 89.94 92 VAL A N 1
ATOM 703 C CA . VAL A 1 92 ? -6.426 -4.266 8.058 1.00 89.94 92 VAL A CA 1
ATOM 704 C C . VAL A 1 92 ? -6.801 -4.526 6.603 1.00 89.94 92 VAL A C 1
ATOM 706 O O . VAL A 1 92 ? -6.708 -5.641 6.097 1.00 89.94 92 VAL A O 1
ATOM 709 N N . GLN A 1 93 ? -7.226 -3.476 5.910 1.00 92.25 93 GLN A N 1
ATOM 710 C CA . GLN A 1 93 ? -7.505 -3.514 4.480 1.00 92.25 93 GLN A CA 1
ATOM 711 C C . GLN A 1 93 ? -6.459 -2.679 3.754 1.00 92.25 93 GLN A C 1
ATOM 713 O O . GLN A 1 93 ? -6.202 -1.531 4.117 1.00 92.25 93 GLN A O 1
ATOM 718 N N . ILE A 1 94 ? -5.855 -3.273 2.728 1.00 93.88 94 ILE A N 1
ATOM 719 C CA . ILE A 1 94 ? -4.842 -2.632 1.894 1.00 93.88 94 ILE A CA 1
ATOM 720 C C . ILE A 1 94 ? -5.296 -2.722 0.451 1.00 93.88 94 ILE A C 1
ATOM 722 O O . ILE A 1 94 ? -5.677 -3.789 -0.029 1.00 93.88 94 ILE A O 1
ATOM 726 N N . SER A 1 95 ? -5.223 -1.599 -0.245 1.00 94.44 95 SER A N 1
ATOM 727 C CA . SER A 1 95 ? -5.475 -1.529 -1.676 1.00 94.44 95 SER A CA 1
ATOM 728 C C . SER A 1 95 ? -4.539 -0.513 -2.289 1.00 94.44 95 SER A C 1
ATOM 730 O O . SER A 1 95 ? -4.234 0.503 -1.674 1.00 94.44 95 SER A O 1
ATOM 732 N N . THR A 1 96 ? -4.140 -0.735 -3.534 1.00 93.62 96 THR A N 1
ATOM 733 C CA . THR A 1 96 ? -3.408 0.276 -4.296 1.00 93.62 96 THR A CA 1
ATOM 734 C C . THR A 1 96 ? -4.099 0.584 -5.614 1.00 93.62 96 THR A C 1
ATOM 736 O O . THR A 1 96 ? -4.934 -0.194 -6.082 1.00 93.62 96 THR A O 1
ATOM 739 N N . SER A 1 97 ? -3.769 1.735 -6.188 1.00 92.19 97 SER A N 1
ATOM 740 C CA . SER A 1 97 ? -4.192 2.168 -7.519 1.00 92.19 97 SER A CA 1
ATOM 741 C C . SER A 1 97 ? -3.034 2.098 -8.525 1.00 92.19 97 SER A C 1
ATOM 743 O O . SER A 1 97 ? -1.870 1.884 -8.163 1.00 92.19 97 SER A O 1
ATOM 745 N N . LYS A 1 98 ? -3.346 2.300 -9.813 1.00 89.00 98 LYS A N 1
ATOM 746 C CA . LYS A 1 98 ? -2.343 2.323 -10.891 1.00 89.00 98 LYS A CA 1
ATOM 747 C C . LYS A 1 98 ? -1.366 3.494 -10.786 1.00 89.00 98 LYS A C 1
ATOM 749 O O . LYS A 1 98 ? -0.206 3.322 -11.131 1.00 89.00 98 LYS A O 1
ATOM 754 N N . ASP A 1 99 ? -1.815 4.640 -10.281 1.00 88.62 99 ASP A N 1
ATOM 755 C CA . ASP A 1 99 ? -1.009 5.849 -10.059 1.00 88.62 99 ASP A CA 1
ATOM 756 C C . ASP A 1 99 ? -0.276 5.833 -8.703 1.00 88.62 99 ASP A C 1
ATOM 758 O O . ASP A 1 99 ? 0.098 6.875 -8.169 1.00 88.62 99 ASP A O 1
ATOM 762 N N . HIS A 1 100 ? -0.075 4.639 -8.136 1.00 90.38 100 HIS A N 1
ATOM 763 C CA . HIS A 1 100 ? 0.690 4.420 -6.911 1.00 90.38 100 HIS A CA 1
ATOM 764 C C . HIS A 1 100 ? 0.137 5.152 -5.682 1.00 90.38 100 HIS A C 1
ATOM 766 O O . HIS A 1 100 ? 0.897 5.605 -4.826 1.00 90.38 100 HIS A O 1
ATOM 772 N N . LYS A 1 101 ? -1.192 5.216 -5.546 1.00 93.75 101 LYS A N 1
ATOM 773 C CA . LYS A 1 101 ? -1.816 5.500 -4.252 1.00 93.75 101 LYS A CA 1
ATOM 774 C C . LYS A 1 101 ? -1.954 4.215 -3.457 1.00 93.75 101 LYS A C 1
ATOM 776 O O . LYS A 1 101 ? -2.250 3.153 -4.007 1.00 93.75 101 LYS A O 1
ATOM 781 N N . LEU A 1 102 ? -1.735 4.323 -2.156 1.00 94.81 102 LEU A N 1
ATOM 782 C CA . LEU A 1 102 ? -1.875 3.252 -1.184 1.00 94.81 102 LEU A CA 1
ATOM 783 C C . LEU A 1 102 ? -2.982 3.629 -0.207 1.00 94.81 102 LEU A C 1
ATOM 785 O O . LEU A 1 102 ? -2.834 4.577 0.554 1.00 94.81 102 LEU A O 1
ATOM 789 N N . LEU A 1 103 ? -4.068 2.866 -0.206 1.00 95.44 103 LEU A N 1
ATOM 790 C CA . LEU A 1 103 ? -5.081 2.912 0.836 1.00 95.44 103 LEU A CA 1
ATOM 791 C C . LEU A 1 103 ? -4.728 1.907 1.919 1.00 95.44 103 LEU A C 1
ATOM 793 O O . LEU A 1 103 ? -4.511 0.727 1.634 1.00 95.44 103 LEU A O 1
ATOM 797 N N . VAL A 1 104 ? -4.746 2.385 3.156 1.00 94.69 104 VAL A N 1
ATOM 798 C CA . VAL A 1 104 ? -4.717 1.565 4.361 1.00 94.69 104 VAL A CA 1
ATOM 799 C C . VAL A 1 104 ? -5.943 1.924 5.179 1.00 94.69 104 VAL A C 1
ATOM 801 O O . VAL A 1 104 ? -6.131 3.081 5.550 1.00 94.69 104 VAL A O 1
ATOM 804 N N . ALA A 1 105 ? -6.780 0.935 5.455 1.00 93.00 105 ALA A N 1
ATOM 805 C CA . ALA A 1 105 ? -7.900 1.074 6.366 1.00 93.00 105 ALA A CA 1
ATOM 806 C C . ALA A 1 105 ? -7.721 0.129 7.550 1.00 93.00 105 ALA A C 1
ATOM 808 O O . ALA A 1 105 ? -7.385 -1.043 7.376 1.00 93.00 105 ALA A O 1
ATOM 809 N N . TYR A 1 106 ? -7.932 0.652 8.752 1.00 91.38 106 TYR A N 1
ATOM 810 C CA . TYR A 1 106 ? -7.832 -0.106 9.991 1.00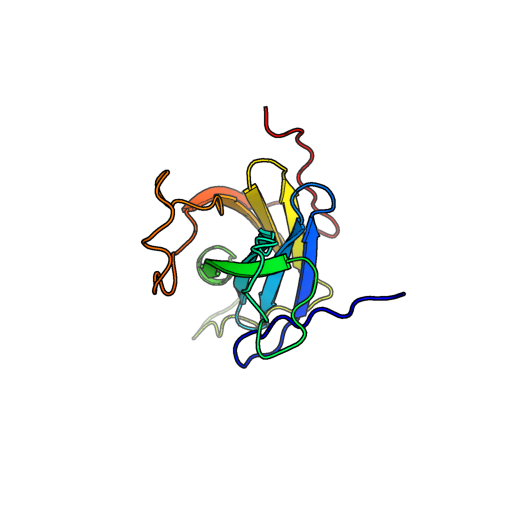 91.38 106 TYR A CA 1
ATOM 811 C C . TYR A 1 106 ? -8.853 0.412 10.993 1.00 91.38 106 TYR A C 1
ATOM 813 O O . TYR A 1 106 ? -8.943 1.617 11.229 1.00 91.38 106 TYR A O 1
ATOM 821 N N . GLN A 1 107 ? -9.615 -0.512 11.582 1.00 88.88 107 GLN A N 1
ATOM 822 C CA . GLN A 1 107 ? -10.754 -0.192 12.444 1.00 88.88 107 GLN A CA 1
ATOM 823 C C . GLN A 1 107 ? -11.721 0.760 11.737 1.00 88.88 107 GLN A C 1
ATOM 825 O O . GLN A 1 107 ? -12.380 0.337 10.796 1.00 88.88 107 GLN A O 1
ATOM 830 N N . ASN A 1 108 ? -11.803 2.017 12.163 1.00 89.75 108 ASN A N 1
ATOM 831 C CA . ASN A 1 108 ? -12.682 3.024 11.589 1.00 89.75 108 ASN A CA 1
ATOM 832 C C . ASN A 1 108 ? -11.930 4.163 10.880 1.00 89.75 108 ASN A C 1
ATOM 834 O O . ASN A 1 108 ? -12.560 5.132 10.471 1.00 89.75 108 ASN A O 1
ATOM 838 N N . GLN A 1 109 ? -10.609 4.056 10.705 1.00 92.06 109 GLN A N 1
ATOM 839 C CA . GLN A 1 109 ? -9.803 5.044 9.988 1.00 92.06 109 GLN A CA 1
ATOM 840 C C . GLN A 1 109 ? -9.455 4.548 8.582 1.00 92.06 109 GLN A C 1
ATOM 842 O O . GLN A 1 109 ? -9.023 3.406 8.405 1.00 92.06 109 GLN A O 1
ATOM 847 N N . VAL A 1 110 ? -9.568 5.435 7.593 1.00 93.75 110 VAL A N 1
ATOM 848 C CA . VAL A 1 110 ? -9.019 5.254 6.244 1.00 93.75 110 VAL A CA 1
ATOM 849 C C . VAL A 1 110 ? -7.929 6.290 6.007 1.00 93.75 110 VAL A C 1
ATOM 851 O O . VAL A 1 110 ? -8.124 7.479 6.256 1.00 93.75 110 VAL A O 1
ATOM 854 N N . CYS A 1 111 ? -6.796 5.855 5.470 1.00 95.00 111 CYS A N 1
ATOM 855 C CA . CYS A 1 111 ? -5.704 6.718 5.042 1.00 95.00 111 CYS A CA 1
ATOM 856 C C . CYS A 1 111 ? -5.322 6.380 3.603 1.00 95.00 111 CYS A C 1
ATOM 858 O O . CYS A 1 111 ? -5.253 5.208 3.234 1.00 95.00 111 CYS A O 1
ATOM 860 N N . VAL A 1 112 ? -5.048 7.403 2.801 1.00 95.25 112 VAL A N 1
ATOM 861 C CA . VAL A 1 112 ? -4.542 7.280 1.436 1.00 95.25 112 VAL A CA 1
ATOM 862 C C . VAL A 1 112 ? -3.206 7.999 1.355 1.00 95.25 112 VAL A C 1
ATOM 864 O O . VAL A 1 112 ? -3.104 9.177 1.692 1.00 95.25 112 VAL A O 1
ATOM 867 N N . PHE A 1 113 ? -2.192 7.281 0.891 1.00 95.06 113 PHE A N 1
ATOM 868 C CA . PHE A 1 113 ? -0.820 7.749 0.768 1.00 95.06 113 PHE A CA 1
ATOM 869 C C . PHE A 1 113 ? -0.386 7.772 -0.692 1.00 95.06 113 PHE A C 1
ATOM 871 O O . PHE A 1 113 ? -0.774 6.897 -1.468 1.00 95.06 113 PHE A O 1
ATOM 878 N N . ASP A 1 114 ? 0.458 8.730 -1.056 1.00 93.25 114 ASP A N 1
ATOM 879 C CA . ASP A 1 114 ? 1.200 8.699 -2.309 1.00 93.25 114 ASP A CA 1
ATOM 880 C C . ASP A 1 114 ? 2.510 7.941 -2.096 1.00 93.25 114 ASP A C 1
ATOM 882 O O . ASP A 1 114 ? 3.402 8.386 -1.368 1.00 93.25 114 ASP A O 1
ATOM 886 N N . VAL A 1 115 ? 2.601 6.770 -2.724 1.00 92.38 115 VAL A N 1
ATOM 887 C CA . VAL A 1 115 ? 3.781 5.906 -2.670 1.00 92.38 115 VAL A CA 1
ATOM 888 C C . VAL A 1 115 ? 4.515 5.870 -4.003 1.00 92.38 115 VAL A C 1
ATOM 890 O O . VAL A 1 115 ? 5.375 5.013 -4.178 1.00 92.38 115 VAL A O 1
ATOM 893 N N . ALA A 1 116 ? 4.210 6.776 -4.940 1.00 88.62 116 ALA A N 1
ATOM 894 C CA . ALA A 1 116 ? 4.841 6.801 -6.250 1.00 88.62 116 ALA A CA 1
ATOM 895 C C . ALA A 1 116 ? 6.373 6.828 -6.133 1.00 88.62 116 ALA A C 1
ATOM 897 O O . ALA A 1 116 ? 6.923 7.532 -5.268 1.00 88.62 116 ALA A O 1
ATOM 898 N N . PRO A 1 117 ? 7.084 6.090 -7.002 1.00 78.44 117 PRO A N 1
ATOM 899 C CA . PRO A 1 117 ? 8.533 6.148 -7.035 1.00 78.44 117 PRO A CA 1
ATOM 900 C C . PRO A 1 117 ? 8.933 7.577 -7.428 1.00 78.44 117 PRO A C 1
ATOM 902 O O . PRO A 1 117 ? 8.618 8.037 -8.521 1.00 78.44 117 PRO A O 1
ATOM 905 N N . ARG A 1 118 ? 9.585 8.312 -6.520 1.00 68.31 118 ARG A N 1
ATOM 906 C CA . ARG A 1 118 ? 10.221 9.598 -6.838 1.00 68.31 118 ARG A CA 1
ATOM 907 C C . ARG A 1 118 ? 11.701 9.303 -6.986 1.00 68.31 118 ARG A C 1
ATOM 909 O O . ARG A 1 118 ? 12.344 8.904 -6.027 1.00 68.31 118 ARG A O 1
ATOM 916 N N . GLY A 1 119 ? 12.175 9.419 -8.211 1.00 57.75 119 GLY A N 1
ATOM 917 C CA . GLY A 1 119 ? 13.544 9.163 -8.625 1.00 57.75 119 GLY A CA 1
ATOM 918 C C . GLY A 1 119 ? 13.606 9.565 -10.085 1.00 57.75 119 GLY A C 1
ATOM 919 O O . GLY A 1 119 ? 12.829 9.056 -10.895 1.00 57.75 119 GLY A O 1
ATOM 920 N N . ALA A 1 120 ? 14.406 10.587 -10.366 1.00 40.28 120 ALA A N 1
ATOM 921 C CA . ALA A 1 120 ? 14.475 11.252 -11.653 1.00 40.28 120 ALA A CA 1
ATOM 922 C C . ALA A 1 120 ? 14.770 10.261 -12.784 1.00 40.28 120 ALA A C 1
ATOM 924 O O . ALA A 1 120 ? 15.391 9.219 -12.587 1.00 40.28 120 ALA A O 1
ATOM 925 N N . ALA A 1 121 ? 14.332 10.621 -13.984 1.00 42.38 121 ALA A N 1
ATOM 926 C CA . ALA A 1 121 ? 14.812 10.035 -15.220 1.00 42.38 121 ALA A CA 1
ATOM 927 C C . ALA A 1 121 ? 16.357 10.059 -15.242 1.00 42.38 121 ALA A C 1
ATOM 929 O O . ALA A 1 121 ? 16.962 11.083 -15.536 1.00 42.38 121 ALA A O 1
ATOM 930 N N . GLY A 1 122 ? 16.986 8.947 -14.872 1.00 44.06 122 GLY A N 1
ATOM 931 C CA . GLY A 1 122 ? 18.436 8.800 -14.802 1.00 44.06 122 GLY A CA 1
ATOM 932 C C . GLY A 1 122 ? 18.781 7.413 -14.273 1.00 44.06 122 GLY A C 1
ATOM 933 O O . GLY A 1 122 ? 18.406 7.052 -13.162 1.00 44.06 122 GLY A O 1
ATOM 934 N N . GLU A 1 123 ? 19.431 6.595 -15.096 1.00 49.72 123 GLU A N 1
ATOM 935 C CA . GLU A 1 123 ? 19.649 5.169 -14.827 1.00 49.72 123 GLU A CA 1
ATOM 936 C C . GLU A 1 123 ? 20.667 4.857 -13.713 1.00 49.72 123 GLU A C 1
ATOM 938 O O . GLU A 1 123 ? 20.803 3.682 -13.370 1.00 49.72 123 GLU A O 1
ATOM 943 N N . GLU A 1 124 ? 21.326 5.845 -13.096 1.00 45.91 124 GLU A N 1
ATOM 944 C CA . GLU A 1 124 ? 22.562 5.590 -12.334 1.00 45.91 124 GLU A CA 1
ATOM 945 C C . GLU A 1 124 ? 22.529 5.843 -10.812 1.00 45.91 124 GLU A C 1
ATOM 947 O O . GLU A 1 124 ? 23.429 5.369 -10.128 1.00 45.91 124 GLU A O 1
ATOM 952 N N . ASP A 1 125 ? 21.475 6.427 -10.227 1.00 43.03 125 ASP A N 1
ATOM 953 C CA . ASP A 1 125 ? 21.470 6.800 -8.789 1.00 43.03 125 ASP A CA 1
ATOM 954 C C . ASP A 1 125 ? 20.626 5.893 -7.863 1.00 43.03 125 ASP A C 1
ATOM 956 O O . ASP A 1 125 ? 20.270 6.261 -6.748 1.00 43.03 125 ASP A O 1
ATOM 960 N N . PHE A 1 126 ? 20.319 4.651 -8.255 1.00 49.72 126 PHE A N 1
ATOM 961 C CA . PHE A 1 126 ? 19.513 3.729 -7.417 1.00 49.72 126 PHE A CA 1
ATOM 962 C C . PHE A 1 126 ? 20.275 3.085 -6.245 1.00 49.72 126 PHE A C 1
ATOM 964 O O . PHE A 1 126 ? 19.831 2.094 -5.654 1.00 49.72 126 PHE A O 1
ATOM 971 N N . VAL A 1 127 ? 21.425 3.649 -5.897 1.00 44.97 127 VAL A N 1
ATOM 972 C CA . VAL A 1 127 ? 22.188 3.285 -4.714 1.00 44.97 127 VAL A CA 1
ATOM 973 C C . VAL A 1 127 ? 21.630 4.100 -3.545 1.00 44.97 127 VAL A C 1
ATOM 975 O O . VAL A 1 127 ? 21.873 5.291 -3.434 1.00 44.97 127 VAL A O 1
ATOM 978 N N . LEU A 1 128 ? 20.923 3.424 -2.633 1.00 46.53 128 LEU A N 1
ATOM 979 C CA . LEU A 1 128 ? 20.705 3.894 -1.257 1.00 46.53 128 LEU A CA 1
ATOM 980 C C . LEU A 1 128 ? 19.828 5.152 -1.052 1.00 46.53 128 LEU A C 1
ATOM 982 O O . LEU A 1 128 ? 20.204 6.034 -0.290 1.00 46.53 128 LEU A O 1
ATOM 986 N N . GLU A 1 129 ? 18.577 5.174 -1.517 1.00 47.78 129 GLU A N 1
ATOM 987 C CA . GLU A 1 129 ? 17.557 5.926 -0.757 1.00 47.78 129 GLU A CA 1
ATOM 988 C C . GLU A 1 129 ? 16.799 4.998 0.186 1.00 47.78 129 GLU A C 1
ATOM 990 O O . GLU A 1 129 ? 15.730 4.444 -0.073 1.00 47.78 129 GLU A O 1
ATOM 995 N N . ALA A 1 130 ? 17.451 4.803 1.329 1.00 46.72 130 ALA A N 1
ATOM 996 C CA . ALA A 1 130 ? 16.862 4.275 2.534 1.00 46.72 130 ALA A CA 1
ATOM 997 C C . ALA A 1 130 ? 15.612 5.084 2.924 1.00 46.72 130 ALA A C 1
ATOM 999 O O . ALA A 1 130 ? 15.658 6.304 3.039 1.00 46.72 130 ALA A O 1
ATOM 1000 N N . LYS A 1 131 ? 14.526 4.375 3.252 1.00 56.81 131 LYS A N 1
ATOM 1001 C CA . LYS A 1 131 ? 13.444 4.874 4.120 1.00 56.81 131 LYS A CA 1
ATOM 1002 C C . LYS A 1 131 ? 12.782 6.175 3.650 1.00 56.81 131 LYS A C 1
ATOM 1004 O O . LYS A 1 131 ? 12.594 7.096 4.446 1.00 56.81 131 LYS A O 1
ATOM 1009 N N . ARG A 1 132 ? 12.357 6.256 2.391 1.00 72.88 132 ARG A N 1
ATOM 1010 C CA . ARG A 1 132 ? 11.484 7.362 1.995 1.00 72.88 132 ARG A CA 1
ATOM 1011 C C . ARG A 1 132 ? 10.123 7.226 2.685 1.00 72.88 132 ARG A C 1
ATOM 1013 O O . ARG A 1 132 ? 9.467 6.198 2.539 1.00 72.88 132 ARG A O 1
ATOM 1020 N N . SER A 1 133 ? 9.695 8.256 3.414 1.00 80.69 133 SER A N 1
ATOM 1021 C CA . SER A 1 133 ? 8.331 8.329 3.953 1.00 80.69 133 SER A CA 1
ATOM 1022 C C . SER A 1 133 ? 7.342 8.628 2.825 1.00 80.69 133 SER A C 1
ATOM 1024 O O . SER A 1 133 ? 7.633 9.457 1.961 1.00 80.69 133 SER A O 1
ATOM 1026 N N . ALA A 1 134 ? 6.191 7.956 2.808 1.00 88.94 134 ALA A N 1
ATOM 1027 C CA . ALA A 1 134 ? 5.099 8.329 1.908 1.00 88.94 134 ALA A CA 1
ATOM 1028 C C . ALA A 1 134 ? 4.399 9.608 2.382 1.00 88.94 134 ALA A C 1
ATOM 1030 O O . ALA A 1 134 ? 4.354 9.882 3.583 1.00 88.94 134 ALA A O 1
ATOM 1031 N N . ASP A 1 135 ? 3.801 10.335 1.440 1.00 90.25 135 ASP A N 1
ATOM 1032 C CA . ASP A 1 135 ? 2.997 11.516 1.747 1.00 90.25 135 ASP A CA 1
ATOM 1033 C C . ASP A 1 135 ? 1.552 11.089 2.017 1.00 90.25 135 ASP A C 1
ATOM 1035 O O . ASP A 1 135 ? 0.954 10.373 1.210 1.00 90.25 135 ASP A O 1
ATOM 1039 N N . LEU A 1 136 ? 0.969 11.526 3.137 1.00 93.31 136 LEU A N 1
ATOM 1040 C CA . LEU A 1 136 ? -0.466 11.370 3.371 1.00 93.31 136 LEU A CA 1
ATOM 1041 C C . LEU A 1 136 ? -1.222 12.323 2.438 1.00 93.31 136 LEU A C 1
ATOM 1043 O O . LEU A 1 136 ? -1.104 13.538 2.556 1.00 93.31 136 LEU A O 1
ATOM 1047 N N . VAL A 1 137 ? -2.018 11.764 1.531 1.00 94.25 137 VAL A N 1
ATOM 1048 C CA . VAL A 1 137 ? -2.834 12.527 0.575 1.00 94.25 137 VAL A CA 1
ATOM 1049 C C . VAL A 1 137 ? -4.196 12.844 1.170 1.00 94.25 137 VAL A C 1
ATOM 1051 O O . VAL A 1 137 ? -4.727 13.934 0.979 1.00 94.25 137 VAL A O 1
ATOM 1054 N N . TRP A 1 138 ? -4.785 11.879 1.874 1.00 94.44 138 TRP A N 1
ATOM 1055 C CA . TRP A 1 138 ? -6.131 12.012 2.412 1.00 94.44 138 TRP A CA 1
ATOM 1056 C C . TRP A 1 138 ? -6.365 11.051 3.573 1.00 94.44 138 TRP A C 1
ATOM 1058 O O . TRP A 1 138 ? -5.821 9.947 3.602 1.00 94.44 138 TRP A O 1
ATOM 1068 N N . THR A 1 139 ? -7.208 11.447 4.522 1.00 94.31 139 THR A N 1
ATOM 1069 C CA . THR A 1 139 ? -7.656 10.566 5.597 1.00 94.31 139 THR A CA 1
ATOM 1070 C C . THR A 1 139 ? -9.059 10.927 6.063 1.00 94.31 139 THR A C 1
ATOM 1072 O O . THR A 1 139 ? -9.477 12.081 5.966 1.00 94.31 139 THR A O 1
ATOM 1075 N N . THR A 1 140 ? -9.789 9.938 6.569 1.00 93.62 140 THR A N 1
ATOM 1076 C CA . THR A 1 140 ? -11.085 10.141 7.211 1.00 93.62 140 THR A CA 1
ATOM 1077 C C . THR A 1 140 ? -11.347 9.064 8.253 1.00 93.62 140 THR A C 1
ATOM 1079 O O . THR A 1 140 ? -10.767 7.974 8.196 1.00 93.62 140 THR A O 1
ATOM 1082 N N . GLN A 1 141 ? -12.263 9.364 9.164 1.00 92.31 141 GLN A N 1
ATOM 1083 C CA . GLN A 1 141 ? -12.818 8.408 10.105 1.00 92.31 141 GLN A CA 1
ATOM 1084 C C . GLN A 1 141 ? -14.267 8.119 9.701 1.00 92.31 141 GLN A C 1
ATOM 1086 O O . GLN A 1 141 ? -14.994 9.030 9.310 1.00 92.31 141 GLN A O 1
ATOM 1091 N N . VAL A 1 142 ? -14.677 6.856 9.756 1.00 90.31 142 VAL A N 1
ATOM 1092 C CA . VAL A 1 142 ? -16.043 6.427 9.432 1.00 90.31 142 VAL A CA 1
ATOM 1093 C C . VAL A 1 142 ? -16.772 5.942 10.678 1.00 90.31 142 VAL A C 1
ATOM 1095 O O . VAL A 1 142 ? -16.155 5.552 11.672 1.00 90.31 142 VAL A O 1
ATOM 1098 N N . ASP A 1 143 ? -18.099 5.917 10.610 1.00 89.62 143 ASP A N 1
ATOM 1099 C CA . ASP A 1 143 ? -18.915 5.331 11.665 1.00 89.62 143 ASP A CA 1
ATOM 1100 C C . ASP A 1 143 ? -18.879 3.800 11.563 1.00 89.62 143 ASP A C 1
ATOM 1102 O O . ASP A 1 143 ? -19.429 3.193 10.642 1.00 89.62 143 ASP A O 1
ATOM 1106 N N . GLY A 1 144 ? -18.213 3.162 12.527 1.00 87.44 144 GLY A N 1
ATOM 1107 C CA . GLY A 1 144 ? -18.117 1.706 12.636 1.00 87.44 144 GLY A CA 1
ATOM 1108 C C . GLY A 1 144 ? -16.844 1.095 12.042 1.00 87.44 144 GLY A C 1
ATOM 1109 O O . GLY A 1 144 ? -15.908 1.779 11.642 1.00 87.44 144 GLY A O 1
ATOM 1110 N N . ILE A 1 145 ? -16.784 -0.240 12.043 1.00 88.31 145 ILE A N 1
ATOM 1111 C CA . ILE A 1 145 ? -15.592 -0.988 11.621 1.00 88.31 145 ILE A CA 1
ATOM 1112 C C . ILE A 1 145 ? -15.607 -1.184 10.104 1.00 88.31 145 ILE A C 1
ATOM 1114 O O . ILE A 1 145 ? -16.526 -1.785 9.544 1.00 88.31 145 ILE A O 1
ATOM 1118 N N . ILE A 1 146 ? -14.529 -0.763 9.454 1.00 90.31 146 ILE A N 1
ATOM 1119 C CA . ILE A 1 146 ? -14.266 -0.978 8.037 1.00 90.31 146 ILE A CA 1
ATOM 1120 C C . ILE A 1 146 ? -13.943 -2.455 7.820 1.00 90.31 146 ILE A C 1
ATOM 1122 O O . ILE A 1 146 ? -12.895 -2.956 8.222 1.00 90.31 146 ILE A O 1
ATOM 1126 N N . ARG A 1 147 ? -14.859 -3.164 7.160 1.00 90.12 147 ARG A N 1
ATOM 1127 C CA . ARG A 1 147 ? -14.674 -4.575 6.782 1.00 90.12 147 ARG A CA 1
ATOM 1128 C C . ARG A 1 147 ? -13.999 -4.743 5.429 1.00 90.12 147 ARG A C 1
ATOM 1130 O O . ARG A 1 147 ? -13.308 -5.728 5.207 1.00 90.12 147 ARG A O 1
ATOM 1137 N N . HIS A 1 148 ? -14.211 -3.792 4.528 1.00 90.94 148 HIS A N 1
ATOM 1138 C CA . HIS A 1 148 ? -13.664 -3.816 3.183 1.00 90.94 148 HIS A CA 1
ATOM 1139 C C . HIS A 1 148 ? -13.435 -2.385 2.707 1.00 90.94 148 HIS A C 1
ATOM 1141 O O . HIS A 1 148 ? -14.319 -1.538 2.824 1.00 90.94 148 HIS A O 1
ATOM 1147 N N . ALA A 1 149 ? -12.258 -2.129 2.147 1.00 91.12 149 ALA A N 1
ATOM 1148 C CA . ALA A 1 149 ? -11.928 -0.861 1.522 1.00 91.12 149 ALA A CA 1
ATOM 1149 C C . ALA A 1 149 ? -11.040 -1.125 0.312 1.00 91.12 149 ALA A C 1
ATOM 1151 O O . ALA A 1 149 ? -10.096 -1.912 0.374 1.00 91.12 149 ALA A O 1
ATOM 1152 N N . ARG A 1 150 ? -11.355 -0.467 -0.801 1.00 90.94 150 ARG A N 1
ATOM 1153 C CA . ARG A 1 150 ? -10.620 -0.619 -2.049 1.00 90.94 150 ARG A CA 1
ATOM 1154 C C . ARG A 1 150 ? -10.528 0.722 -2.750 1.00 90.94 150 ARG A C 1
ATOM 1156 O O . ARG A 1 150 ? -11.514 1.447 -2.824 1.00 90.94 150 ARG A O 1
ATOM 1163 N N . LEU A 1 151 ? -9.358 1.013 -3.304 1.00 88.19 151 LEU A N 1
ATOM 1164 C CA . LEU A 1 151 ? -9.214 2.091 -4.270 1.00 88.19 151 LEU A CA 1
ATOM 1165 C C . LEU A 1 151 ? -9.717 1.587 -5.619 1.00 88.19 151 LEU A C 1
ATOM 1167 O O . LEU A 1 151 ? -9.136 0.679 -6.215 1.00 88.19 151 LEU A O 1
ATOM 1171 N N . SER A 1 152 ? -10.818 2.164 -6.088 1.00 73.56 152 SER A N 1
ATOM 1172 C CA . SER A 1 152 ? -11.230 2.070 -7.483 1.00 73.56 152 SER A CA 1
ATOM 1173 C C . SER A 1 152 ? -10.778 3.335 -8.196 1.00 73.56 152 SER A C 1
ATOM 1175 O O . SER A 1 152 ? -11.236 4.426 -7.871 1.00 73.56 152 SER A O 1
ATOM 1177 N N . GLY A 1 153 ? -9.880 3.191 -9.159 1.00 63.16 153 GLY A N 1
ATOM 1178 C CA . GLY A 1 153 ? -9.419 4.293 -9.988 1.00 63.16 153 GLY A CA 1
ATOM 1179 C C . GLY A 1 153 ? -8.511 3.755 -11.078 1.00 63.16 153 GLY A C 1
ATOM 1180 O O . GLY A 1 153 ? -7.667 2.892 -10.825 1.00 63.16 153 GLY A O 1
ATOM 1181 N N . ASP A 1 154 ? -8.706 4.225 -12.303 1.00 59.84 154 ASP A N 1
ATOM 1182 C CA . ASP A 1 154 ? -7.818 3.940 -13.428 1.00 59.84 154 ASP A CA 1
ATOM 1183 C C . ASP A 1 154 ? -6.550 4.811 -13.411 1.00 59.84 154 ASP A C 1
ATOM 1185 O O . ASP A 1 154 ? -5.667 4.590 -14.242 1.00 59.84 154 ASP A O 1
ATOM 1189 N N . GLY A 1 155 ? -6.423 5.702 -12.417 1.00 52.47 155 GLY A N 1
ATOM 1190 C CA . GLY A 1 155 ? -5.257 6.558 -12.206 1.00 52.47 155 GLY A CA 1
ATOM 1191 C C . GLY A 1 155 ? -5.166 7.697 -13.220 1.00 52.47 155 GLY A C 1
ATOM 1192 O O . GLY A 1 155 ? -4.053 8.070 -13.585 1.00 52.47 155 GLY A O 1
ATOM 1193 N N . ARG A 1 156 ? -6.313 8.174 -13.723 1.00 46.56 156 ARG A N 1
ATOM 1194 C CA . ARG A 1 156 ? -6.424 9.330 -14.620 1.00 46.56 156 ARG A CA 1
ATOM 1195 C C . ARG A 1 156 ? -6.828 10.594 -13.881 1.00 46.56 156 ARG A C 1
ATOM 1197 O O . ARG A 1 156 ? -7.679 10.490 -12.971 1.00 46.56 156 ARG A O 1
#

Radius of gyration: 17.55 Å; chains: 1; bounding box: 46×36×54 Å

Foldseek 3Di:
DDQDADDDDDDAAFQDWDADPVQRKIWTAGQQQKIWIWGWDADDPDVPCPPPDRHPRTDIATWAMERRLVVDDPDDDDDDPPPSGTDHNQFWEWEAEPQQWIWIGGWFKIWIWRGDHDDDPDDPPSPDPPHHHTHTPDMDGHDGGDRYDYDDDNND

Sequence (156 aa):
RVTLQTLDVPDGVVVRLFSHPGTGLVVAMFANGECRTYFPRPTPAQPGNVLSAPFGRFRWINGATVKCQEYVVCSSSSSGNEEKKPFRDDNVQISTSKDHKLLVAYQNQVCVFDVAPRGAAGEEDFVLEAKRSADLVWTTQVDGIIRHARLSGDGR

Organism: NCBI:txid210454